Protein AF-A0A2T0MF40-F1 (afdb_monomer_lite)

Organism: NCBI:txid1080225

Secondary structure (DSSP, 8-state):
--SSTTTTS-----HHHHHHHHH-HHHHHHHHHHHHHHHHH-HHHHHHHHHHHHHH-HHHHHHHHHHHHHHHTTS---------

Sequence (84 aa):
MKTEELKKQKSIDLEPFYQALEDDSEFLEEAFEILLEMVSTDPKSAKNMAVLIKKDFHGLYKEIVALSEKGESKGNMPSCCGGH

Foldseek 3Di:
DPPVVVVPPPPPPCVVVVVVCVVDVVVVVVVVVVVCVVQVVDVVSVVVVLVCCVPPVVVVVVVVVVVVVVVVVVVCPPPPPDDD

Structure (mmCIF, N/CA/C/O backbone):
data_AF-A0A2T0MF40-F1
#
_entry.id   AF-A0A2T0MF40-F1
#
loop_
_atom_site.group_PDB
_atom_site.id
_atom_site.type_symbol
_atom_site.label_atom_id
_atom_site.label_alt_id
_atom_site.label_comp_id
_atom_site.label_asym_id
_atom_site.label_entity_id
_atom_site.label_seq_id
_atom_site.pdbx_PDB_ins_code
_atom_site.Cartn_x
_atom_site.Cartn_y
_atom_site.Cartn_z
_atom_site.occupancy
_atom_site.B_iso_or_equiv
_atom_site.auth_seq_id
_atom_site.auth_comp_id
_atom_site.auth_asym_id
_atom_site.auth_atom_id
_atom_site.pdbx_PDB_model_num
ATOM 1 N N . MET A 1 1 ? 8.106 -19.869 28.223 1.00 48.47 1 MET A N 1
ATOM 2 C CA . MET A 1 1 ? 7.933 -18.401 28.261 1.00 48.47 1 MET A CA 1
ATOM 3 C C . MET A 1 1 ? 8.482 -17.745 26.985 1.00 48.47 1 MET A C 1
ATOM 5 O O . MET A 1 1 ? 9.415 -16.969 27.058 1.00 48.47 1 MET A O 1
ATOM 9 N N . LYS A 1 2 ? 7.938 -18.074 25.800 1.00 52.34 2 LYS A N 1
ATOM 10 C CA . LYS A 1 2 ? 8.256 -17.376 24.526 1.00 52.34 2 LYS A CA 1
ATOM 11 C C . LYS A 1 2 ? 7.008 -16.798 23.838 1.00 52.34 2 LYS A C 1
ATOM 13 O O . LYS A 1 2 ? 7.092 -16.199 22.778 1.00 52.34 2 LYS A O 1
ATOM 18 N N . THR A 1 3 ? 5.837 -16.990 24.442 1.00 56.16 3 THR A N 1
ATOM 19 C CA . THR A 1 3 ? 4.528 -16.677 23.853 1.00 56.16 3 THR A CA 1
ATOM 20 C C . THR A 1 3 ? 3.964 -15.335 24.323 1.00 56.16 3 THR A C 1
ATOM 22 O O . THR A 1 3 ? 2.958 -14.879 23.794 1.00 56.16 3 THR A O 1
ATOM 25 N N . GLU A 1 4 ? 4.592 -14.700 25.314 1.00 51.06 4 GLU A N 1
ATOM 26 C CA . GLU A 1 4 ? 4.137 -13.428 25.892 1.00 51.06 4 GLU A CA 1
ATOM 27 C C . GLU A 1 4 ? 4.811 -12.212 25.243 1.00 51.06 4 GLU A C 1
ATOM 29 O O . GLU A 1 4 ? 4.188 -11.160 25.138 1.00 51.06 4 GLU A O 1
ATOM 34 N N . GLU A 1 5 ? 6.031 -12.362 24.715 1.00 48.81 5 GLU A N 1
ATOM 35 C CA . GLU A 1 5 ? 6.719 -11.299 23.965 1.00 48.81 5 GLU A CA 1
ATOM 36 C C . GLU A 1 5 ? 6.063 -11.031 22.599 1.00 48.81 5 GLU A C 1
ATOM 38 O O . GLU A 1 5 ? 6.007 -9.885 22.166 1.00 48.81 5 GLU A O 1
ATOM 43 N N . LEU A 1 6 ? 5.459 -12.049 21.968 1.00 50.09 6 LEU A N 1
ATOM 44 C CA . LEU A 1 6 ? 4.678 -11.891 20.729 1.00 50.09 6 LEU A CA 1
ATOM 45 C C . LEU A 1 6 ? 3.314 -11.221 20.962 1.00 50.09 6 LEU A C 1
ATOM 47 O O . LEU A 1 6 ? 2.831 -10.501 20.097 1.00 50.09 6 LEU A O 1
ATOM 51 N N . LYS A 1 7 ? 2.709 -11.400 22.143 1.00 48.97 7 LYS A N 1
ATOM 52 C CA . LYS A 1 7 ? 1.425 -10.767 22.506 1.00 48.97 7 LYS A CA 1
ATOM 53 C C . LYS A 1 7 ? 1.559 -9.281 22.864 1.00 48.97 7 LYS A C 1
ATOM 55 O O . LYS A 1 7 ? 0.555 -8.585 22.948 1.00 48.97 7 LYS A O 1
ATOM 60 N N . LYS A 1 8 ? 2.789 -8.803 23.085 1.00 47.22 8 LYS A N 1
ATOM 61 C CA . LYS A 1 8 ? 3.129 -7.395 23.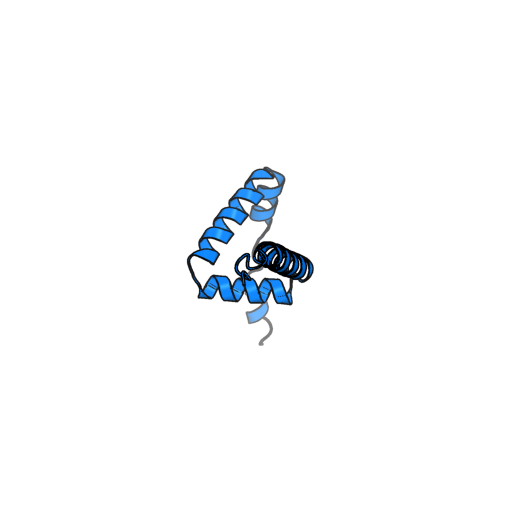353 1.00 47.22 8 LYS A CA 1
ATOM 62 C C . LYS A 1 8 ? 3.632 -6.637 22.124 1.00 47.22 8 LYS A C 1
ATOM 64 O O . LYS A 1 8 ? 4.033 -5.481 22.259 1.00 47.22 8 LYS A O 1
ATOM 69 N N . GLN A 1 9 ? 3.561 -7.217 20.926 1.00 52.69 9 GLN A N 1
ATOM 70 C CA . GLN A 1 9 ? 3.386 -6.371 19.750 1.00 52.69 9 GLN A CA 1
ATOM 71 C C . GLN A 1 9 ? 1.980 -5.791 19.876 1.00 52.69 9 GLN A C 1
ATOM 73 O O . GLN A 1 9 ? 1.007 -6.474 19.575 1.00 52.69 9 GLN A O 1
ATOM 78 N N . LYS A 1 10 ? 1.895 -4.591 20.476 1.00 59.16 10 LYS A N 1
ATOM 79 C CA . LYS A 1 10 ? 0.669 -3.800 20.639 1.00 59.16 10 LYS A CA 1
ATOM 80 C C . LYS A 1 10 ? -0.207 -4.038 19.415 1.00 59.16 10 LYS A C 1
ATOM 82 O O . LYS A 1 10 ? 0.253 -3.756 18.310 1.00 59.16 10 LYS A O 1
ATOM 87 N N . SER A 1 11 ? -1.414 -4.570 19.603 1.00 71.31 11 SER A N 1
ATOM 88 C CA . SER A 1 11 ? -2.424 -4.508 18.553 1.00 71.31 11 SER A CA 1
ATOM 89 C C . SER A 1 11 ? -2.470 -3.051 18.117 1.00 71.31 11 SER A C 1
ATOM 91 O O . SER A 1 11 ? -2.732 -2.179 18.947 1.00 71.31 11 SER A O 1
ATOM 93 N N . ILE A 1 12 ? -2.059 -2.780 16.881 1.00 81.81 12 ILE A N 1
ATOM 94 C CA . ILE A 1 12 ? -2.128 -1.430 16.339 1.00 81.81 12 ILE A CA 1
ATOM 95 C C . ILE A 1 12 ? -3.610 -1.084 16.377 1.00 81.81 12 ILE A C 1
ATOM 97 O O . ILE A 1 12 ? -4.419 -1.815 15.807 1.00 81.81 12 ILE A O 1
ATOM 101 N N . ASP A 1 13 ? -3.955 -0.052 17.137 1.00 87.62 13 ASP A N 1
ATOM 102 C CA . ASP A 1 13 ? -5.322 0.430 17.188 1.00 87.62 13 ASP A CA 1
ATOM 103 C C . ASP A 1 13 ? -5.598 1.169 15.882 1.00 87.62 13 ASP A C 1
ATOM 105 O O . ASP A 1 13 ? -5.020 2.225 15.620 1.00 87.62 13 ASP A O 1
ATOM 109 N N . LEU A 1 14 ? -6.395 0.536 15.027 1.00 87.94 14 LEU A N 1
ATOM 110 C CA . LEU A 1 14 ? -6.777 1.062 13.723 1.00 87.94 14 LEU A CA 1
ATOM 111 C C . LEU A 1 14 ? -8.122 1.792 13.781 1.00 87.94 14 LEU A C 1
ATOM 113 O O . LEU A 1 14 ? -8.506 2.392 12.783 1.00 87.94 14 LEU A O 1
ATOM 117 N N . GLU A 1 15 ? -8.812 1.792 14.926 1.00 90.94 15 GLU A N 1
ATOM 118 C CA . GLU A 1 15 ? -10.115 2.448 15.068 1.00 90.94 15 GLU A CA 1
ATOM 119 C C . GLU A 1 15 ? -10.075 3.936 14.685 1.00 90.94 15 GLU A C 1
ATOM 121 O O . GLU A 1 15 ? -10.920 4.362 13.901 1.00 90.94 15 GLU A O 1
ATOM 126 N N . PRO A 1 16 ? -9.068 4.737 15.100 1.00 88.56 16 PRO A N 1
ATOM 127 C CA . PRO A 1 16 ? -9.003 6.141 14.690 1.00 88.56 16 PRO A CA 1
ATOM 128 C C . PRO A 1 16 ? -8.828 6.322 13.179 1.00 88.56 16 PRO A C 1
ATOM 130 O O . PRO A 1 16 ? -9.288 7.310 12.617 1.00 88.56 16 PRO A O 1
ATOM 133 N N . PHE A 1 17 ? -8.150 5.375 12.523 1.00 85.12 17 PHE A N 1
ATOM 134 C CA . PHE A 1 17 ? -7.991 5.390 11.073 1.00 85.12 17 PHE A CA 1
ATOM 135 C C . PHE A 1 17 ? -9.324 5.087 10.387 1.00 85.12 17 PHE A C 1
ATOM 137 O O . PHE A 1 17 ? -9.705 5.810 9.475 1.00 85.12 17 PHE A O 1
ATOM 144 N N . TYR A 1 18 ? -10.055 4.068 10.845 1.00 88.00 18 TYR A N 1
ATOM 145 C CA . TYR A 1 18 ? -11.358 3.731 10.272 1.00 88.00 18 TYR A CA 1
ATOM 146 C C . TYR A 1 18 ? -12.394 4.832 10.497 1.00 88.00 18 TYR A C 1
ATOM 148 O O . TYR A 1 18 ? -13.091 5.185 9.552 1.00 88.00 18 TYR A O 1
ATOM 156 N N . GLN A 1 19 ? -12.420 5.447 11.682 1.00 89.44 19 GLN A N 1
ATOM 157 C CA . GLN A 1 19 ? -13.315 6.569 11.964 1.00 89.44 19 GLN A CA 1
ATOM 158 C C . GLN A 1 19 ? -13.078 7.741 11.001 1.00 89.44 19 GLN A C 1
ATOM 160 O O . GLN A 1 19 ? -14.028 8.275 10.440 1.00 89.44 19 GLN A O 1
ATOM 165 N N . ALA A 1 20 ? -11.814 8.098 10.743 1.00 86.25 20 ALA A N 1
ATOM 166 C CA . ALA A 1 20 ? -11.485 9.171 9.804 1.00 86.25 20 ALA A CA 1
ATOM 167 C C . ALA A 1 20 ? -11.972 8.880 8.371 1.00 86.25 20 ALA A C 1
ATOM 169 O O . ALA A 1 20 ? -12.349 9.804 7.659 1.00 86.25 20 ALA A O 1
ATOM 170 N N . LEU A 1 21 ? -11.991 7.607 7.960 1.00 84.69 21 LEU A N 1
ATOM 171 C CA . LEU A 1 21 ? -12.496 7.192 6.647 1.00 84.69 21 LEU A CA 1
ATOM 172 C C . LEU A 1 21 ? -14.025 7.158 6.558 1.00 84.69 21 LEU A C 1
ATOM 174 O O . LEU A 1 21 ? -14.575 7.372 5.480 1.00 84.69 21 LEU A O 1
ATOM 178 N N . GLU A 1 22 ? -14.709 6.834 7.655 1.00 86.25 22 GLU A N 1
ATOM 179 C CA . GLU A 1 22 ? -16.175 6.858 7.719 1.00 86.25 22 GLU A CA 1
ATOM 180 C C . GLU A 1 22 ? -16.720 8.289 7.725 1.00 86.25 22 GLU A C 1
ATOM 182 O O . GLU A 1 22 ? -17.771 8.548 7.135 1.00 86.25 22 GLU A O 1
ATOM 187 N N . ASP A 1 23 ? -15.997 9.204 8.372 1.00 85.25 23 ASP A N 1
ATOM 188 C CA . ASP A 1 23 ? -16.386 10.607 8.490 1.00 85.25 23 ASP A CA 1
ATOM 189 C C . ASP A 1 23 ? -16.187 11.377 7.169 1.00 85.25 23 ASP A C 1
ATOM 191 O O . ASP A 1 23 ? -16.968 12.287 6.875 1.00 85.25 23 ASP A O 1
ATOM 195 N N . ASP A 1 24 ? -15.179 11.010 6.363 1.00 85.62 24 ASP A N 1
ATOM 196 C CA . ASP A 1 24 ? -14.871 11.661 5.086 1.00 85.62 24 ASP A CA 1
ATOM 197 C C . ASP A 1 24 ? -14.205 10.705 4.076 1.00 85.62 24 ASP A C 1
ATOM 199 O O . ASP A 1 24 ? -13.063 10.271 4.238 1.00 85.62 24 ASP A O 1
ATOM 203 N N . SER A 1 25 ? -14.902 10.403 2.978 1.00 78.38 25 SER A N 1
ATOM 204 C CA . SER A 1 25 ? -14.356 9.557 1.914 1.00 78.38 25 SER A CA 1
ATOM 205 C C . SER A 1 25 ? -13.236 10.224 1.109 1.00 78.38 25 SER A C 1
ATOM 207 O O . SER A 1 25 ? -12.403 9.509 0.552 1.00 78.38 25 SER A O 1
ATOM 209 N N . GLU A 1 26 ? -13.193 11.562 1.046 1.00 86.12 26 GLU A N 1
ATOM 210 C CA . GLU A 1 26 ? -12.124 12.304 0.352 1.00 86.12 26 GLU A CA 1
ATOM 211 C C . GLU A 1 26 ? -10.784 12.148 1.090 1.00 86.12 26 GLU A C 1
ATOM 213 O O . GLU A 1 26 ? -9.722 12.096 0.466 1.00 86.12 26 GLU A O 1
ATOM 218 N N . PHE A 1 27 ? -10.830 11.933 2.410 1.00 85.12 27 PHE A N 1
ATOM 219 C CA . PHE A 1 27 ? -9.644 11.678 3.227 1.00 85.12 27 PHE A CA 1
ATOM 220 C C . PHE A 1 27 ? -8.885 10.415 2.795 1.00 85.12 27 PHE A C 1
ATOM 222 O O . PHE A 1 27 ? -7.657 10.357 2.890 1.00 85.12 27 PHE A O 1
ATOM 229 N N . LEU A 1 28 ? -9.591 9.396 2.286 1.00 84.88 28 LEU A N 1
ATOM 230 C CA . LEU A 1 28 ? -8.949 8.179 1.786 1.00 84.88 28 LEU A CA 1
ATOM 231 C C . LEU A 1 28 ? -8.097 8.456 0.546 1.00 84.88 28 LEU A C 1
ATOM 233 O O . LEU A 1 28 ? -7.003 7.903 0.407 1.00 84.88 28 LEU A O 1
ATOM 237 N N . GLU A 1 29 ? -8.623 9.277 -0.361 1.00 87.00 29 GLU A N 1
ATOM 238 C CA . GLU A 1 29 ? -7.953 9.626 -1.609 1.00 87.00 29 GLU A CA 1
ATOM 239 C C . GLU A 1 29 ? -6.679 10.416 -1.305 1.00 87.00 29 GLU A C 1
ATOM 241 O O . GLU A 1 29 ? -5.595 10.005 -1.725 1.00 87.00 29 GLU A O 1
ATOM 246 N N . GLU A 1 30 ? -6.778 11.445 -0.459 1.00 88.94 30 GLU A N 1
ATOM 247 C CA . GLU A 1 30 ? -5.627 12.242 -0.019 1.00 88.94 30 GLU A CA 1
ATOM 248 C C . GLU A 1 30 ? -4.578 11.380 0.708 1.00 88.94 30 GLU A C 1
ATOM 250 O O . GLU A 1 30 ? -3.379 11.456 0.421 1.00 88.94 30 GLU A O 1
ATOM 255 N N . ALA A 1 31 ? -5.007 10.481 1.602 1.00 88.44 31 ALA A N 1
ATOM 256 C CA . ALA A 1 31 ? -4.097 9.574 2.298 1.00 88.44 31 ALA A CA 1
ATOM 257 C C . ALA A 1 31 ? -3.328 8.656 1.329 1.00 88.44 31 ALA A C 1
ATOM 259 O O . ALA A 1 31 ? -2.140 8.377 1.540 1.00 88.44 31 ALA A O 1
ATOM 260 N N . PHE A 1 32 ? -3.977 8.186 0.259 1.00 88.62 32 PHE A N 1
ATOM 261 C CA . PHE A 1 32 ? -3.314 7.379 -0.762 1.00 88.62 32 PHE A CA 1
ATOM 262 C C . PHE A 1 32 ? -2.389 8.190 -1.669 1.00 88.62 32 PHE A C 1
ATOM 264 O O . PHE A 1 32 ? -1.337 7.668 -2.050 1.00 88.62 32 PHE A O 1
ATOM 271 N N . GLU A 1 33 ? -2.714 9.445 -1.974 1.00 90.88 33 GLU A N 1
ATOM 272 C CA . GLU A 1 33 ? -1.808 10.346 -2.694 1.00 90.88 33 GLU A CA 1
ATOM 273 C C . GLU A 1 33 ? -0.515 10.587 -1.905 1.00 90.88 33 GLU A C 1
ATOM 275 O O . GLU A 1 33 ? 0.583 10.411 -2.443 1.00 90.88 33 GL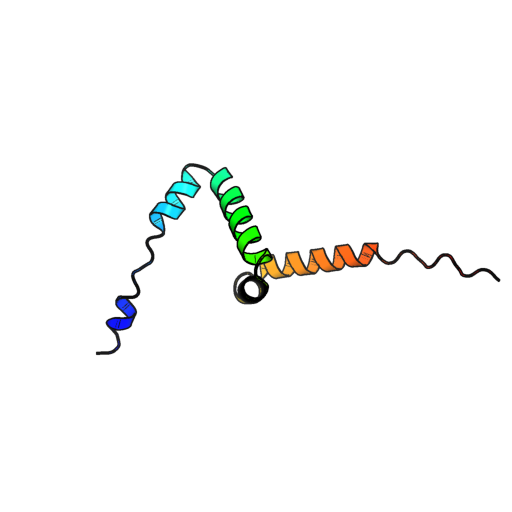U A O 1
ATOM 280 N N . ILE A 1 34 ? -0.631 10.870 -0.604 1.00 89.12 34 ILE A N 1
ATOM 281 C CA . ILE A 1 34 ? 0.524 11.048 0.289 1.00 89.12 34 ILE A CA 1
ATOM 282 C C . ILE A 1 34 ? 1.368 9.768 0.344 1.00 89.12 34 ILE A C 1
ATOM 284 O O . ILE A 1 34 ? 2.597 9.812 0.226 1.00 89.12 34 ILE A O 1
ATOM 288 N N . LEU A 1 35 ? 0.729 8.600 0.487 1.00 88.88 35 LEU A N 1
ATOM 289 C CA . LEU A 1 35 ? 1.433 7.315 0.472 1.00 88.88 35 LEU A CA 1
ATOM 290 C C . LEU A 1 35 ? 2.200 7.110 -0.843 1.00 88.88 35 LEU A C 1
ATOM 292 O O . LEU A 1 35 ? 3.344 6.644 -0.828 1.00 88.88 35 LEU A O 1
ATOM 296 N N . LEU A 1 36 ? 1.584 7.451 -1.976 1.00 88.94 36 LEU A N 1
ATOM 297 C CA . LEU A 1 36 ? 2.206 7.338 -3.290 1.00 88.94 36 LEU A CA 1
ATOM 298 C C . LEU A 1 36 ? 3.422 8.264 -3.419 1.00 88.94 36 LEU A C 1
ATOM 300 O O . LEU A 1 36 ? 4.462 7.833 -3.925 1.00 88.94 36 LEU A O 1
ATOM 304 N N . GLU A 1 37 ? 3.338 9.501 -2.934 1.00 91.12 37 GLU A N 1
ATOM 305 C CA . GLU A 1 37 ? 4.471 10.432 -2.907 1.00 91.12 37 GLU A CA 1
ATOM 306 C C . GLU A 1 37 ? 5.633 9.872 -2.070 1.00 91.12 37 GLU A C 1
ATOM 308 O O . GLU A 1 37 ? 6.770 9.762 -2.544 1.00 91.12 37 GLU A O 1
ATOM 313 N N . MET A 1 38 ? 5.352 9.418 -0.847 1.00 86.69 38 MET A N 1
ATOM 314 C CA . MET A 1 38 ? 6.369 8.837 0.038 1.00 86.69 38 MET A CA 1
ATOM 315 C C . MET A 1 38 ? 7.061 7.620 -0.583 1.00 86.69 38 MET A C 1
ATOM 317 O O . MET A 1 38 ? 8.265 7.418 -0.422 1.00 86.69 38 MET A O 1
ATOM 321 N N . VAL A 1 39 ? 6.305 6.787 -1.295 1.00 89.88 39 VAL A N 1
ATOM 322 C CA . VAL A 1 39 ? 6.835 5.552 -1.878 1.00 89.88 39 VAL A CA 1
ATOM 323 C C . VAL A 1 39 ? 7.559 5.806 -3.193 1.00 89.88 39 VAL A C 1
ATOM 325 O O . VAL A 1 39 ? 8.546 5.128 -3.475 1.00 89.88 39 VAL A O 1
ATOM 328 N N . SER A 1 40 ? 7.112 6.779 -3.986 1.00 85.94 40 SER A N 1
ATOM 329 C CA . SER A 1 40 ? 7.746 7.138 -5.260 1.00 85.94 40 SER A CA 1
ATOM 330 C C . SER A 1 40 ? 9.063 7.901 -5.087 1.00 85.94 40 SER A C 1
ATOM 332 O O . SER A 1 40 ? 9.936 7.809 -5.952 1.00 85.94 40 SER A O 1
ATOM 334 N N . THR A 1 41 ? 9.249 8.598 -3.964 1.00 90.94 41 THR A N 1
ATOM 335 C CA . THR A 1 41 ? 10.470 9.367 -3.668 1.00 90.94 41 THR A CA 1
ATOM 336 C C . THR A 1 41 ? 11.630 8.514 -3.138 1.00 90.94 41 THR A C 1
ATOM 338 O O . THR A 1 41 ? 12.789 8.905 -3.288 1.00 90.94 41 THR A O 1
ATOM 341 N N . ASP A 1 42 ? 11.361 7.323 -2.588 1.00 91.56 42 ASP A N 1
ATOM 342 C CA . ASP A 1 42 ? 12.382 6.359 -2.155 1.00 91.56 42 ASP A CA 1
ATOM 343 C C . ASP A 1 42 ? 12.325 5.045 -2.969 1.00 91.56 42 ASP A C 1
ATOM 345 O O . ASP A 1 42 ? 11.421 4.225 -2.773 1.00 91.56 42 ASP A O 1
ATOM 349 N N . PRO A 1 43 ? 13.339 4.747 -3.808 1.00 89.38 43 PRO A N 1
ATOM 350 C CA . PRO A 1 43 ? 13.395 3.516 -4.602 1.00 89.38 43 PRO A CA 1
ATOM 351 C C . PRO A 1 43 ? 13.300 2.220 -3.783 1.00 89.38 43 PRO A C 1
ATOM 353 O O . PRO A 1 43 ? 12.814 1.198 -4.283 1.00 89.38 43 PRO A O 1
ATOM 356 N N . LYS A 1 44 ? 13.769 2.221 -2.526 1.00 93.62 44 LYS A N 1
ATOM 357 C CA . LYS A 1 44 ? 13.669 1.044 -1.651 1.00 93.62 44 LYS A CA 1
ATOM 358 C C . LYS A 1 44 ? 12.222 0.814 -1.219 1.00 93.62 44 LYS A C 1
ATOM 360 O O . LYS A 1 44 ? 11.746 -0.323 -1.286 1.00 93.62 44 LYS A O 1
ATOM 365 N N . SER A 1 45 ? 11.529 1.872 -0.814 1.00 91.69 45 SER A N 1
ATOM 366 C CA . SER A 1 45 ? 10.102 1.837 -0.489 1.00 91.69 45 SER A CA 1
ATOM 367 C C . SER A 1 45 ? 9.261 1.440 -1.702 1.00 91.69 45 SER A C 1
ATOM 369 O O . SER A 1 45 ? 8.442 0.526 -1.582 1.00 91.69 45 SER A O 1
ATOM 371 N N . ALA A 1 46 ? 9.549 1.994 -2.886 1.00 90.31 46 ALA A N 1
ATOM 372 C CA . ALA A 1 46 ? 8.908 1.601 -4.146 1.00 90.31 46 ALA A CA 1
ATOM 373 C C . ALA A 1 46 ? 9.019 0.092 -4.404 1.00 90.31 46 ALA A C 1
ATOM 375 O O . ALA A 1 46 ? 8.027 -0.594 -4.665 1.00 90.31 46 ALA A O 1
ATOM 376 N N . LYS A 1 47 ? 10.229 -0.460 -4.258 1.00 92.06 47 LYS A N 1
ATOM 377 C CA . LYS A 1 47 ? 10.466 -1.897 -4.430 1.00 92.06 47 LYS A CA 1
ATOM 378 C C . LYS A 1 47 ? 9.695 -2.738 -3.409 1.00 92.06 47 LYS A C 1
ATOM 380 O O . LYS A 1 47 ? 9.136 -3.771 -3.776 1.00 92.06 47 LYS A O 1
ATOM 385 N N . ASN A 1 48 ? 9.660 -2.319 -2.145 1.00 92.69 48 ASN A N 1
ATOM 386 C CA . ASN A 1 48 ? 8.931 -3.036 -1.098 1.00 92.69 48 ASN A CA 1
ATOM 387 C C . ASN A 1 48 ? 7.421 -3.044 -1.364 1.00 92.69 48 ASN A C 1
ATOM 389 O O . ASN A 1 48 ? 6.792 -4.097 -1.253 1.00 92.69 48 ASN A O 1
ATOM 393 N N . MET A 1 49 ? 6.855 -1.908 -1.782 1.00 92.06 49 MET A N 1
ATOM 394 C CA . MET A 1 49 ? 5.446 -1.822 -2.163 1.00 92.06 49 MET A CA 1
ATOM 395 C C . MET A 1 49 ? 5.134 -2.728 -3.358 1.00 92.06 49 MET A C 1
ATOM 397 O O . MET A 1 49 ? 4.163 -3.477 -3.312 1.00 92.06 49 MET A O 1
ATOM 401 N N . ALA A 1 50 ? 5.985 -2.751 -4.388 1.00 90.50 50 ALA A N 1
ATOM 402 C CA . ALA A 1 50 ? 5.800 -3.643 -5.534 1.00 90.50 50 ALA A CA 1
ATOM 403 C C . ALA A 1 50 ? 5.774 -5.131 -5.126 1.00 90.50 50 ALA A C 1
ATOM 405 O O . ALA A 1 50 ? 4.975 -5.911 -5.650 1.00 90.50 50 ALA A O 1
ATOM 406 N N . VAL A 1 51 ? 6.617 -5.531 -4.165 1.00 94.19 51 VAL A N 1
ATOM 407 C CA . VAL A 1 51 ? 6.612 -6.897 -3.613 1.00 94.19 51 VAL A CA 1
ATOM 408 C C . VAL A 1 51 ? 5.308 -7.189 -2.867 1.00 94.19 51 VAL A C 1
ATOM 410 O O . VAL A 1 51 ? 4.716 -8.243 -3.102 1.00 94.19 51 VAL A O 1
ATOM 413 N N . LEU A 1 52 ? 4.845 -6.270 -2.013 1.00 93.81 52 LEU A N 1
ATOM 414 C CA . LEU A 1 52 ? 3.575 -6.407 -1.286 1.00 93.81 52 LEU A CA 1
ATOM 415 C C . LEU A 1 52 ? 2.388 -6.514 -2.247 1.00 93.81 52 LEU A C 1
ATOM 417 O O . LEU A 1 52 ? 1.595 -7.443 -2.133 1.00 93.81 52 LEU A O 1
ATOM 421 N N . ILE A 1 53 ? 2.310 -5.635 -3.249 1.00 93.00 53 ILE A N 1
ATOM 422 C CA . ILE A 1 53 ? 1.248 -5.658 -4.264 1.00 93.00 53 ILE A CA 1
ATOM 423 C C . ILE A 1 53 ? 1.228 -7.003 -4.994 1.00 93.00 53 ILE A C 1
ATOM 425 O O . ILE A 1 53 ? 0.182 -7.639 -5.107 1.00 93.00 53 ILE A O 1
ATOM 429 N N . LYS A 1 54 ? 2.392 -7.481 -5.448 1.00 92.19 54 LYS A N 1
ATOM 430 C CA . LYS A 1 54 ? 2.490 -8.766 -6.151 1.00 92.19 54 LYS A CA 1
ATOM 431 C C . LYS A 1 54 ? 2.058 -9.946 -5.277 1.00 92.19 54 LYS A C 1
ATOM 433 O O . LYS A 1 54 ? 1.491 -10.904 -5.806 1.00 92.19 54 LYS A O 1
ATOM 438 N N . LYS A 1 55 ? 2.366 -9.902 -3.979 1.00 94.88 55 LYS A N 1
ATOM 439 C CA . LYS A 1 55 ? 2.142 -11.007 -3.042 1.00 94.88 55 LYS A CA 1
ATOM 440 C C . LYS A 1 55 ? 0.717 -11.042 -2.494 1.00 94.88 55 LYS A C 1
ATOM 442 O O . LYS A 1 55 ? 0.135 -12.117 -2.458 1.00 94.88 55 LYS A O 1
ATOM 447 N N . ASP A 1 56 ? 0.187 -9.893 -2.090 1.00 95.31 56 ASP A N 1
ATOM 448 C CA . ASP A 1 56 ? -1.029 -9.816 -1.278 1.00 95.31 56 ASP A CA 1
ATOM 449 C C . ASP A 1 56 ? -2.196 -9.139 -2.034 1.00 95.31 56 ASP A C 1
ATOM 451 O O . ASP A 1 56 ? -3.358 -9.375 -1.712 1.00 95.31 56 ASP A O 1
ATOM 455 N N . PHE A 1 57 ? -1.922 -8.375 -3.105 1.00 93.56 57 PHE A N 1
ATOM 456 C CA . PHE A 1 57 ? -2.925 -7.629 -3.887 1.00 93.56 57 PHE A CA 1
ATOM 457 C C . PHE A 1 57 ? -2.929 -8.028 -5.370 1.00 93.56 57 PHE A C 1
ATOM 459 O O . PHE A 1 57 ? -2.786 -7.203 -6.275 1.00 93.56 57 PHE A O 1
ATOM 466 N N . HIS A 1 58 ? -3.118 -9.320 -5.644 1.00 92.69 58 HIS A N 1
ATOM 467 C CA . HIS A 1 58 ? -3.019 -9.874 -7.000 1.00 92.69 58 HIS A CA 1
ATOM 468 C C . HIS A 1 58 ? -3.919 -9.193 -8.047 1.00 92.69 58 HIS A C 1
ATOM 470 O O . HIS A 1 58 ? -3.538 -9.133 -9.215 1.00 92.69 58 HIS A O 1
ATOM 476 N N . GLY A 1 59 ? -5.102 -8.700 -7.658 1.00 94.88 59 GLY A N 1
ATOM 477 C CA . GLY A 1 59 ? -5.994 -7.959 -8.558 1.00 94.88 59 GLY A CA 1
ATOM 478 C C . GLY A 1 59 ? -5.353 -6.663 -9.053 1.00 94.88 59 GLY A C 1
ATOM 479 O O . GLY A 1 59 ? -5.221 -6.465 -10.257 1.00 94.88 59 GLY A O 1
ATOM 480 N N . LEU A 1 60 ? -4.847 -5.850 -8.124 1.00 92.44 60 LEU A N 1
ATOM 481 C CA . LEU A 1 60 ? -4.129 -4.616 -8.438 1.00 92.44 60 LEU A CA 1
ATOM 482 C C . LEU A 1 60 ? -2.878 -4.889 -9.285 1.00 92.44 60 LEU A C 1
ATOM 484 O O . LEU A 1 60 ? -2.628 -4.187 -10.260 1.00 92.44 60 LEU A O 1
ATOM 488 N N . TYR A 1 61 ? -2.124 -5.947 -8.967 1.00 93.25 61 TYR A N 1
ATOM 489 C CA . TYR A 1 61 ? -0.964 -6.339 -9.771 1.00 93.25 61 TYR A CA 1
ATOM 490 C C . TYR A 1 61 ? -1.330 -6.611 -11.240 1.00 93.25 61 TYR A C 1
ATOM 492 O O . TYR A 1 61 ? -0.632 -6.147 -12.140 1.00 93.25 61 TYR A O 1
ATOM 500 N N . LYS A 1 62 ? -2.430 -7.336 -11.493 1.00 94.56 62 LYS A N 1
ATOM 501 C CA . LYS A 1 62 ? -2.897 -7.626 -12.859 1.00 94.56 62 LY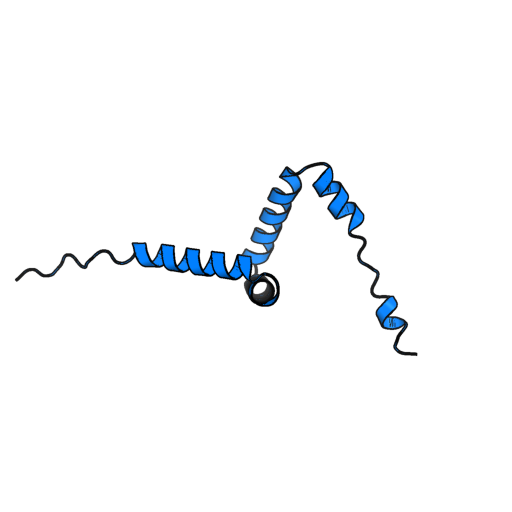S A CA 1
ATOM 502 C C . LYS A 1 62 ? -3.280 -6.359 -13.616 1.00 94.56 62 LYS A C 1
ATOM 504 O O . LYS A 1 62 ? -2.884 -6.221 -14.769 1.00 94.56 62 LYS A O 1
ATOM 509 N N . GLU A 1 63 ? -4.004 -5.446 -12.972 1.00 94.75 63 GLU A N 1
ATOM 510 C CA . GLU A 1 63 ? -4.389 -4.173 -13.590 1.00 94.75 63 GLU A CA 1
ATOM 511 C C . GLU A 1 63 ? -3.161 -3.330 -13.956 1.00 94.75 63 GLU A C 1
ATOM 513 O O . GLU A 1 63 ? -3.073 -2.825 -15.074 1.00 94.75 63 GLU A O 1
ATOM 518 N N . ILE A 1 64 ? -2.159 -3.250 -13.072 1.00 90.25 64 ILE A N 1
ATOM 519 C CA . ILE A 1 64 ? -0.900 -2.536 -13.347 1.00 90.25 64 ILE A CA 1
ATOM 520 C C . ILE A 1 64 ? -0.182 -3.121 -14.572 1.00 90.25 64 ILE A C 1
ATOM 522 O O . ILE A 1 64 ? 0.226 -2.372 -15.462 1.00 90.25 64 ILE A O 1
ATOM 526 N N . VAL A 1 65 ? -0.042 -4.450 -14.644 1.00 92.25 65 VAL A N 1
ATOM 527 C CA . VAL A 1 65 ? 0.597 -5.119 -15.792 1.00 92.25 65 VAL A CA 1
ATOM 528 C C . VAL A 1 65 ? -0.184 -4.838 -17.077 1.00 92.25 65 VAL A C 1
ATOM 530 O O . VAL A 1 65 ? 0.401 -4.383 -18.059 1.00 92.25 65 VAL A O 1
ATOM 533 N N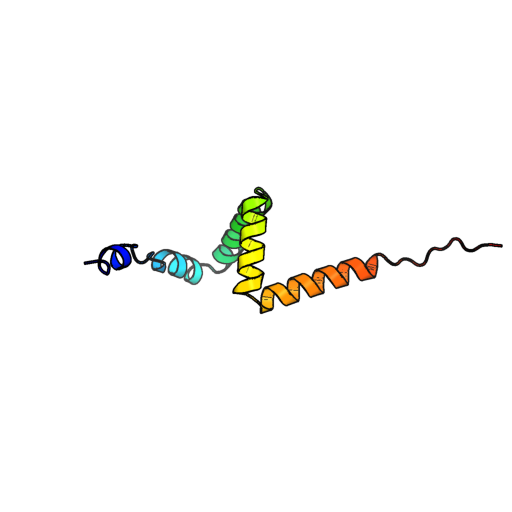 . ALA A 1 66 ? -1.509 -4.991 -17.056 1.00 93.75 66 ALA A N 1
ATOM 534 C CA . ALA A 1 66 ? -2.352 -4.726 -18.219 1.00 93.75 66 ALA A CA 1
ATOM 535 C C . ALA A 1 66 ? -2.268 -3.264 -18.700 1.00 93.75 66 ALA A C 1
ATOM 537 O O . ALA A 1 66 ? -2.302 -2.998 -19.903 1.00 93.75 66 ALA A O 1
ATOM 538 N N . LEU A 1 67 ? -2.149 -2.300 -17.781 1.00 90.31 67 LEU A N 1
ATOM 539 C CA . LEU A 1 67 ? -1.949 -0.887 -18.117 1.00 90.31 67 LEU A CA 1
ATOM 540 C C . LEU A 1 67 ? -0.578 -0.631 -18.753 1.00 90.31 67 LEU A C 1
ATOM 542 O O . LEU A 1 67 ? -0.498 0.142 -19.710 1.00 90.31 67 LEU A O 1
ATOM 546 N N . SER A 1 68 ? 0.477 -1.300 -18.278 1.00 86.31 68 SER A N 1
ATOM 547 C CA . SER A 1 68 ? 1.817 -1.175 -18.868 1.00 86.31 68 SER A CA 1
ATOM 548 C C . SER A 1 68 ? 1.861 -1.681 -20.317 1.00 86.31 68 SER A C 1
ATOM 550 O O . SER A 1 68 ? 2.334 -0.971 -21.204 1.00 86.31 68 SER A O 1
ATOM 552 N N . GLU A 1 69 ? 1.235 -2.825 -20.600 1.00 87.25 69 GLU A N 1
ATOM 553 C CA . GLU A 1 69 ? 1.164 -3.421 -21.944 1.00 87.25 69 GLU A CA 1
ATOM 554 C C . GLU A 1 69 ? 0.311 -2.575 -22.917 1.00 87.25 69 GLU A C 1
ATOM 556 O O . GLU A 1 69 ? 0.609 -2.440 -24.112 1.00 87.25 69 GLU A O 1
ATOM 561 N N . LYS A 1 70 ? -0.746 -1.928 -22.406 1.00 78.50 70 LYS A N 1
ATOM 562 C CA . LYS A 1 70 ? -1.549 -0.950 -23.166 1.00 78.50 70 LYS A CA 1
ATOM 563 C C . LYS A 1 70 ? -0.767 0.323 -23.511 1.00 78.50 70 LYS A C 1
ATOM 565 O O . LYS A 1 70 ? -1.054 0.950 -24.530 1.00 78.50 70 LYS A O 1
ATOM 570 N N . GLY A 1 71 ? 0.201 0.715 -22.684 1.00 63.09 71 GLY A N 1
ATOM 571 C CA . GLY A 1 71 ? 1.105 1.832 -22.968 1.00 63.09 71 GLY A CA 1
ATOM 572 C C . GLY A 1 71 ? 2.117 1.501 -24.067 1.00 63.09 71 GLY A C 1
ATOM 573 O O . GLY A 1 71 ? 2.332 2.308 -24.971 1.00 63.09 71 GLY A O 1
ATOM 574 N N . GLU A 1 72 ? 2.676 0.290 -24.044 1.00 59.03 72 GLU A N 1
ATOM 575 C CA . GLU A 1 72 ? 3.673 -0.172 -25.023 1.00 59.03 72 GLU A CA 1
ATOM 576 C C . GLU A 1 72 ? 3.083 -0.389 -26.426 1.00 59.03 72 GLU A C 1
ATOM 578 O O . GLU A 1 72 ? 3.721 -0.082 -27.435 1.00 59.03 72 GLU A O 1
ATOM 583 N N . SER A 1 73 ? 1.823 -0.822 -26.520 1.00 55.25 73 SER A N 1
ATOM 584 C CA . SER A 1 73 ? 1.130 -1.015 -27.807 1.00 55.25 73 SER A CA 1
ATOM 585 C C . SER A 1 73 ? 0.825 0.282 -28.577 1.00 55.25 73 SER A C 1
ATOM 587 O O . SER A 1 73 ? 0.557 0.219 -29.777 1.00 55.25 73 SER A O 1
ATOM 589 N N . LYS A 1 74 ? 0.939 1.463 -27.950 1.00 52.50 74 LYS A N 1
ATOM 590 C CA . LYS A 1 74 ? 0.898 2.766 -28.648 1.00 52.50 74 LYS A CA 1
ATOM 591 C C . LYS A 1 74 ? 2.254 3.211 -29.223 1.00 52.50 74 LYS A C 1
ATOM 593 O O . LYS A 1 74 ? 2.282 4.177 -29.981 1.00 52.50 74 LYS A O 1
ATOM 598 N N . GLY A 1 75 ? 3.356 2.527 -28.897 1.00 50.88 75 GLY A N 1
ATOM 599 C CA . GLY A 1 75 ? 4.711 2.855 -29.367 1.00 50.88 75 GLY A CA 1
ATOM 600 C C . GLY A 1 75 ? 5.089 2.264 -30.731 1.00 50.88 75 GLY A C 1
ATOM 601 O O . GLY A 1 75 ? 6.038 2.732 -31.356 1.00 50.88 75 GLY A O 1
ATOM 602 N N . ASN A 1 76 ? 4.335 1.285 -31.238 1.00 49.44 76 ASN A N 1
ATOM 603 C CA . ASN A 1 76 ? 4.558 0.715 -32.569 1.00 49.44 76 ASN A CA 1
ATOM 604 C C . ASN A 1 76 ? 3.892 1.573 -33.652 1.00 49.44 76 ASN A C 1
ATOM 606 O O . ASN A 1 76 ? 2.942 1.157 -34.314 1.00 49.44 76 ASN A O 1
ATOM 610 N N . MET A 1 77 ? 4.408 2.786 -33.851 1.00 55.22 77 MET A N 1
ATOM 611 C CA . MET A 1 77 ? 4.198 3.495 -35.111 1.00 55.22 77 MET A CA 1
ATOM 612 C C . MET A 1 77 ? 4.959 2.708 -36.197 1.00 55.22 77 MET A C 1
ATOM 614 O O . MET A 1 77 ? 6.157 2.471 -36.023 1.00 55.22 77 MET A O 1
ATOM 618 N N . PRO A 1 78 ? 4.314 2.248 -37.287 1.00 55.59 78 PRO A N 1
ATOM 619 C CA . PRO A 1 78 ? 5.019 1.535 -38.347 1.00 55.59 78 PRO A CA 1
ATOM 620 C C . PRO A 1 78 ? 6.106 2.455 -38.908 1.00 55.59 78 PRO A C 1
ATOM 622 O O . PRO A 1 78 ? 5.843 3.627 -39.191 1.00 55.59 78 PRO A O 1
ATOM 625 N N . SER A 1 79 ? 7.337 1.950 -39.018 1.00 61.59 79 SER A N 1
ATOM 626 C CA . SER A 1 79 ? 8.460 2.733 -39.525 1.00 61.59 79 SER A CA 1
ATOM 627 C C . SER A 1 79 ? 8.159 3.167 -40.965 1.00 61.59 79 SER A C 1
ATOM 629 O O . SER A 1 79 ? 8.161 2.383 -41.910 1.00 61.59 79 SER A O 1
ATOM 631 N N . CYS A 1 80 ? 7.842 4.448 -41.137 1.00 62.53 80 CYS A N 1
ATOM 632 C CA . CYS A 1 80 ? 7.424 5.032 -42.411 1.00 62.53 80 CYS A CA 1
ATOM 633 C C . CYS A 1 80 ? 8.629 5.405 -43.299 1.00 62.53 80 CYS A C 1
ATOM 635 O O . CYS A 1 80 ? 8.646 6.460 -43.922 1.00 62.53 80 CYS A O 1
ATOM 637 N N . CYS A 1 81 ? 9.662 4.558 -43.336 1.00 66.75 81 CYS A N 1
ATOM 638 C CA . CYS A 1 81 ? 10.858 4.771 -44.155 1.00 66.75 81 CYS A CA 1
ATOM 639 C C . CYS A 1 81 ? 11.285 3.461 -44.828 1.00 66.75 81 CYS A C 1
ATOM 641 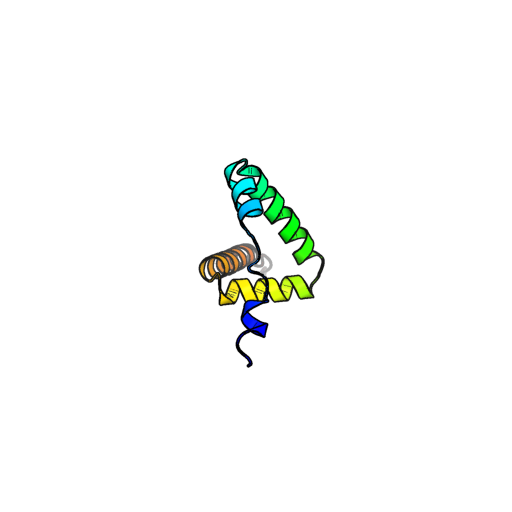O O . CYS A 1 81 ? 12.361 2.929 -44.571 1.00 66.75 81 CYS A O 1
ATOM 643 N N . GLY A 1 82 ? 10.411 2.935 -45.683 1.00 61.19 82 GLY A N 1
ATOM 644 C CA . GLY A 1 82 ? 10.752 1.961 -46.716 1.00 61.19 82 GLY A CA 1
ATOM 645 C C . GLY A 1 82 ? 10.410 2.560 -48.075 1.00 61.19 82 GLY A C 1
ATOM 646 O O . GLY A 1 82 ? 9.329 2.313 -48.598 1.00 61.19 82 GLY A O 1
ATOM 647 N N . GLY A 1 83 ? 11.295 3.405 -48.599 1.00 61.28 83 GLY A N 1
ATOM 648 C CA . GLY A 1 83 ? 11.197 3.972 -49.942 1.00 61.28 83 GLY A CA 1
ATOM 649 C C . GLY A 1 83 ? 12.413 3.549 -50.757 1.00 61.28 83 GLY A C 1
ATOM 650 O O . GLY A 1 83 ? 13.530 3.697 -50.271 1.00 61.28 83 GLY A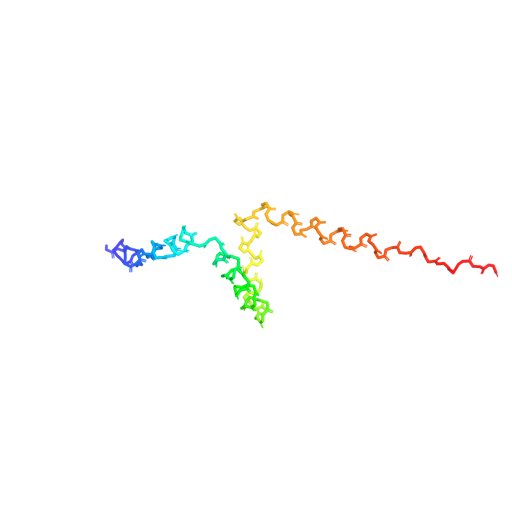 O 1
ATOM 651 N N . HIS A 1 84 ? 12.133 2.972 -51.927 1.00 45.03 84 HIS A N 1
ATOM 652 C CA . HIS A 1 84 ? 13.048 2.485 -52.967 1.00 45.03 84 HIS A CA 1
ATOM 653 C C . HIS A 1 84 ? 14.226 3.415 -53.280 1.00 45.03 84 HIS A C 1
ATOM 655 O O . HIS A 1 84 ? 14.001 4.646 -53.325 1.00 45.03 84 HIS A O 1
#

Radius of gyration: 21.6 Å; chains: 1; bounding box: 30×31×81 Å

pLDDT: mean 79.35, std 16.28, range [45.03, 95.31]